Protein AF-A0A0J6YID9-F1 (afdb_monomer_lite)

Secondary structure (DSSP, 8-state):
---------B-TT--B----HHHHHHHHHHHHTT----SGGGS-HHHHHHHHHHHHHHHHHHHHHHHTT-S--PPP---------------------------------------HHHHHHHHHHHHHTT---HHHHHHHHHHHHHHHS------

Radius of gyration: 25.99 Å; chains: 1; bounding box: 70×48×58 Å

Structure (mmCIF, N/CA/C/O backbone):
data_AF-A0A0J6YID9-F1
#
_entry.id   AF-A0A0J6YID9-F1
#
loop_
_atom_site.group_PDB
_atom_site.id
_atom_site.type_symbol
_atom_site.label_atom_id
_atom_site.label_alt_id
_atom_site.label_comp_id
_atom_site.label_asym_id
_atom_site.label_entity_id
_atom_site.label_seq_id
_atom_site.pdbx_PDB_ins_code
_atom_site.Cartn_x
_atom_site.Cartn_y
_atom_site.Cartn_z
_atom_site.occupancy
_atom_site.B_iso_or_equiv
_atom_site.auth_seq_id
_atom_site.auth_comp_id
_atom_site.auth_asym_id
_atom_site.auth_atom_id
_atom_site.pdbx_PDB_model_num
ATOM 1 N N . MET A 1 1 ? 4.920 -10.061 -25.707 1.00 33.75 1 MET A N 1
ATOM 2 C CA . MET A 1 1 ? 4.430 -8.878 -24.962 1.00 33.75 1 MET A CA 1
ATOM 3 C C . MET A 1 1 ? 4.988 -8.950 -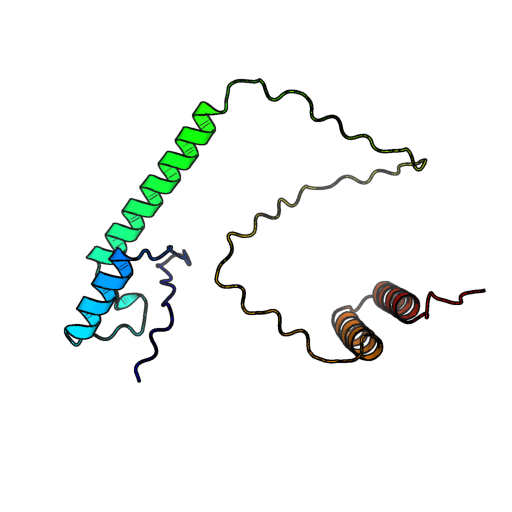23.549 1.00 33.75 1 MET A C 1
ATOM 5 O O . MET A 1 1 ? 4.412 -9.622 -22.701 1.00 33.75 1 MET A O 1
ATOM 9 N N . SER A 1 2 ? 6.155 -8.350 -23.324 1.00 36.09 2 SER A N 1
ATOM 10 C CA . SER A 1 2 ? 6.864 -8.431 -22.044 1.00 36.09 2 SER A CA 1
ATOM 11 C C . SER A 1 2 ? 6.214 -7.488 -21.033 1.00 36.09 2 SER A C 1
ATOM 13 O O . SER A 1 2 ? 6.095 -6.286 -21.263 1.00 36.09 2 SER A O 1
ATOM 15 N N . LYS A 1 3 ? 5.709 -8.058 -19.939 1.00 38.97 3 LYS A N 1
ATOM 16 C CA . LYS A 1 3 ? 4.952 -7.358 -18.902 1.00 38.97 3 LYS A CA 1
ATOM 17 C C . LYS A 1 3 ? 5.932 -6.836 -17.852 1.00 38.97 3 LYS A C 1
ATOM 19 O O . LYS A 1 3 ? 6.304 -7.573 -16.948 1.00 38.97 3 LYS A O 1
ATOM 24 N N . LEU A 1 4 ? 6.339 -5.573 -17.969 1.00 39.88 4 LEU A N 1
ATOM 25 C CA . LEU A 1 4 ? 7.124 -4.880 -16.942 1.00 39.88 4 LEU A CA 1
ATOM 26 C C . LEU A 1 4 ? 6.218 -4.590 -15.734 1.00 39.88 4 LEU A C 1
ATOM 28 O O . LEU A 1 4 ? 5.589 -3.538 -15.636 1.00 39.88 4 LEU A O 1
ATOM 32 N N . ARG A 1 5 ? 6.088 -5.567 -14.831 1.00 46.22 5 ARG A N 1
ATOM 33 C CA . ARG A 1 5 ? 5.534 -5.340 -13.490 1.00 46.22 5 ARG A CA 1
ATOM 34 C C . ARG A 1 5 ? 6.596 -4.586 -12.693 1.00 46.22 5 ARG A C 1
ATOM 36 O O . ARG A 1 5 ? 7.746 -5.004 -12.684 1.00 46.22 5 ARG A O 1
ATOM 43 N N . GLY A 1 6 ? 6.225 -3.473 -12.061 1.00 43.31 6 GLY A N 1
ATOM 44 C CA . GLY A 1 6 ? 7.137 -2.701 -11.218 1.00 43.31 6 GLY A CA 1
ATOM 45 C C . GLY A 1 6 ? 7.753 -3.597 -10.145 1.00 43.31 6 GLY A C 1
ATOM 46 O O . GLY A 1 6 ? 7.050 -4.059 -9.249 1.00 43.31 6 GLY A O 1
ATOM 47 N N . VAL A 1 7 ? 9.050 -3.871 -10.272 1.00 50.69 7 VAL A N 1
ATOM 48 C CA . VAL A 1 7 ? 9.791 -4.708 -9.330 1.00 50.69 7 VAL A CA 1
ATOM 49 C C . VAL A 1 7 ? 10.134 -3.847 -8.119 1.00 50.69 7 VAL A C 1
ATOM 51 O O . VAL A 1 7 ? 10.960 -2.939 -8.175 1.00 50.69 7 VAL A O 1
ATOM 54 N N . LEU A 1 8 ? 9.432 -4.105 -7.020 1.00 52.94 8 LEU A N 1
ATOM 55 C CA . LEU A 1 8 ? 9.699 -3.551 -5.701 1.00 52.94 8 LEU A CA 1
ATOM 56 C C . LEU A 1 8 ? 10.971 -4.220 -5.159 1.00 52.94 8 LEU A C 1
ATOM 58 O O . LEU A 1 8 ? 10.938 -5.380 -4.758 1.00 52.94 8 LEU A O 1
ATOM 62 N N . LEU A 1 9 ? 12.100 -3.513 -5.169 1.00 53.41 9 LEU A N 1
ATOM 63 C CA . LEU A 1 9 ? 13.365 -4.076 -4.700 1.00 53.41 9 LEU A CA 1
ATOM 64 C C . LEU A 1 9 ? 13.408 -4.088 -3.170 1.00 53.41 9 LEU A C 1
ATOM 66 O O . LEU A 1 9 ? 13.439 -3.037 -2.527 1.00 53.41 9 LEU A O 1
ATOM 70 N N . ALA A 1 10 ? 13.383 -5.290 -2.597 1.00 50.78 10 ALA A N 1
ATOM 71 C CA . ALA A 1 10 ? 13.632 -5.532 -1.184 1.00 50.78 10 ALA A CA 1
ATOM 72 C C . ALA A 1 10 ? 15.147 -5.639 -0.964 1.00 50.78 10 ALA A C 1
ATOM 74 O O . ALA A 1 10 ? 15.768 -6.561 -1.470 1.00 50.78 10 ALA A O 1
ATOM 75 N N . GLY A 1 11 ? 15.758 -4.703 -0.232 1.00 48.97 11 GLY A N 1
ATOM 76 C CA . GLY A 1 11 ? 17.151 -4.863 0.219 1.00 48.97 11 GLY A CA 1
ATOM 77 C C . GLY A 1 11 ? 17.288 -5.862 1.389 1.00 48.97 11 GLY A C 1
ATOM 78 O O . 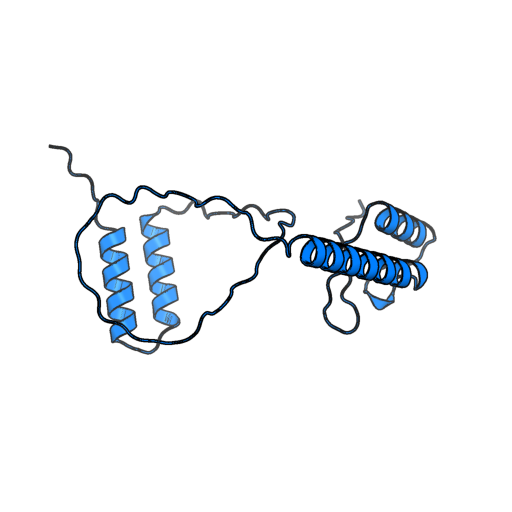GLY A 1 11 ? 16.259 -6.265 1.946 1.00 48.97 11 GLY A O 1
ATOM 79 N N . PRO A 1 12 ? 18.523 -6.174 1.856 1.00 49.22 12 PRO A N 1
ATOM 80 C CA . PRO A 1 12 ? 18.851 -7.095 2.973 1.00 49.22 12 PRO A CA 1
ATOM 81 C C . PRO A 1 12 ? 18.372 -6.634 4.370 1.00 49.22 12 PRO A C 1
ATOM 83 O O . PRO A 1 12 ? 18.919 -6.979 5.411 1.00 49.22 12 PRO A O 1
ATOM 86 N N . GLY A 1 13 ? 17.302 -5.852 4.400 1.00 52.19 13 GLY A N 1
ATOM 87 C CA . GLY A 1 13 ? 16.570 -5.445 5.580 1.00 52.19 13 GLY A CA 1
ATOM 88 C C . GLY A 1 13 ? 15.145 -5.051 5.224 1.00 52.19 13 GLY A C 1
ATOM 89 O O . GLY A 1 13 ? 14.702 -4.032 5.717 1.00 52.19 13 GLY A O 1
ATOM 90 N N . LYS A 1 14 ? 14.444 -5.771 4.329 1.00 63.41 14 LYS A N 1
ATOM 91 C CA . LYS A 1 14 ? 13.009 -5.556 4.007 1.00 63.41 14 LYS A CA 1
ATOM 92 C C . LYS A 1 14 ? 12.631 -4.077 3.801 1.00 63.41 14 LYS A C 1
ATOM 94 O O . LYS A 1 14 ? 11.548 -3.639 4.177 1.00 63.41 14 LYS A O 1
ATOM 99 N N . LYS A 1 15 ? 13.554 -3.277 3.269 1.00 66.06 15 LYS A N 1
ATOM 100 C CA . LYS A 1 15 ? 13.332 -1.860 2.990 1.00 66.06 15 LYS A CA 1
ATOM 101 C C . LYS A 1 15 ? 12.901 -1.754 1.544 1.00 66.06 15 LYS A C 1
ATOM 103 O O . LYS A 1 15 ? 13.597 -2.247 0.658 1.00 66.06 15 LYS A O 1
ATOM 108 N N . HIS A 1 16 ? 11.745 -1.140 1.344 1.00 71.62 16 HIS A N 1
ATOM 109 C CA . HIS A 1 16 ? 11.209 -0.844 0.029 1.00 71.62 16 HIS A CA 1
ATOM 110 C C . HIS A 1 16 ? 11.701 0.535 -0.386 1.00 71.62 16 HIS A C 1
ATOM 112 O O . HIS A 1 16 ? 11.317 1.537 0.216 1.00 71.62 16 HIS A O 1
ATOM 118 N N . TYR A 1 17 ? 12.555 0.582 -1.404 1.00 77.50 17 TYR A N 1
ATOM 119 C CA . TYR A 1 17 ? 13.027 1.844 -1.961 1.00 77.50 17 TYR A CA 1
ATOM 120 C C . TYR A 1 17 ? 12.118 2.282 -3.103 1.00 77.50 17 TYR A C 1
ATOM 122 O O . TYR A 1 17 ? 11.709 1.480 -3.948 1.00 77.50 17 TYR A O 1
ATOM 130 N N . ARG A 1 18 ? 11.799 3.576 -3.145 1.00 80.94 18 ARG A N 1
ATOM 131 C CA . ARG A 1 18 ? 10.989 4.136 -4.225 1.00 80.94 18 ARG A CA 1
ATOM 132 C C . ARG A 1 18 ? 11.832 4.264 -5.492 1.00 80.94 18 ARG A C 1
ATOM 134 O O . ARG A 1 18 ? 12.707 5.122 -5.574 1.00 80.94 18 ARG A O 1
ATOM 141 N N . LEU A 1 19 ? 11.505 3.472 -6.510 1.00 85.62 19 LEU A N 1
ATOM 142 C CA . LEU A 1 19 ? 12.075 3.643 -7.844 1.00 85.62 19 LEU A CA 1
ATOM 143 C C . LEU A 1 19 ? 11.555 4.935 -8.491 1.00 85.62 19 LEU A C 1
ATOM 145 O O . LEU A 1 19 ? 10.379 5.290 -8.394 1.00 85.62 19 LEU A O 1
ATOM 149 N N . ARG A 1 20 ? 12.459 5.643 -9.162 1.00 84.19 20 ARG A N 1
ATOM 150 C CA . ARG A 1 20 ? 12.206 6.873 -9.916 1.00 84.19 20 ARG A CA 1
ATOM 151 C C . ARG A 1 20 ? 12.433 6.602 -11.394 1.00 84.19 20 ARG A C 1
ATOM 153 O O . ARG A 1 20 ? 13.009 5.585 -11.772 1.00 84.19 20 ARG A O 1
ATOM 160 N N . THR A 1 21 ? 11.997 7.533 -12.231 1.00 87.50 21 THR A N 1
ATOM 161 C CA . THR A 1 21 ? 12.034 7.388 -13.688 1.00 87.50 21 THR A CA 1
ATOM 162 C C . THR A 1 21 ? 13.432 7.093 -14.230 1.00 87.50 21 THR A C 1
ATOM 164 O O . THR A 1 21 ? 13.557 6.308 -15.161 1.00 87.50 21 THR A O 1
ATOM 167 N N . HIS A 1 22 ? 14.490 7.686 -13.669 1.00 86.62 22 HIS A N 1
ATOM 168 C CA . HIS A 1 22 ? 15.860 7.409 -14.117 1.00 86.62 22 HIS A CA 1
ATOM 169 C C . HIS A 1 22 ? 16.346 6.017 -13.700 1.00 86.62 22 HIS A C 1
ATOM 171 O O . HIS A 1 22 ? 16.907 5.329 -14.541 1.00 86.62 22 HIS A O 1
ATOM 177 N N . HIS A 1 23 ? 16.020 5.554 -12.487 1.00 86.69 23 HIS A N 1
ATOM 178 C CA . HIS A 1 23 ? 16.298 4.175 -12.049 1.00 86.69 23 HIS A CA 1
ATOM 179 C C . HIS A 1 23 ? 15.636 3.155 -12.977 1.00 86.69 23 HIS A C 1
ATOM 181 O O . HIS A 1 23 ? 16.249 2.179 -13.388 1.00 86.69 23 HIS A O 1
ATOM 187 N N . LEU A 1 24 ? 14.383 3.414 -13.364 1.00 87.94 24 LEU A N 1
ATOM 188 C CA . LEU A 1 24 ? 13.648 2.572 -14.309 1.00 87.94 24 LEU A CA 1
ATOM 189 C C . LEU A 1 24 ? 14.317 2.537 -15.689 1.00 87.94 24 LEU A C 1
ATOM 191 O O . LEU A 1 24 ? 14.401 1.472 -16.285 1.00 87.94 24 LEU A O 1
ATOM 195 N N . LYS A 1 25 ? 14.821 3.672 -16.192 1.00 88.50 25 LYS A N 1
ATOM 196 C CA . LYS A 1 25 ? 15.537 3.723 -17.479 1.00 88.50 25 LYS A CA 1
ATOM 197 C C . LYS A 1 25 ? 16.827 2.906 -17.458 1.00 88.50 25 LYS A C 1
ATOM 199 O O . LYS A 1 25 ? 17.121 2.228 -18.437 1.00 88.50 25 LYS A O 1
ATOM 204 N N . GLU A 1 26 ? 17.578 2.959 -16.363 1.00 87.69 26 GLU A N 1
ATOM 205 C CA . GLU A 1 26 ? 18.809 2.178 -16.214 1.00 87.69 26 GLU A CA 1
ATOM 206 C C . GLU A 1 26 ? 18.523 0.679 -16.096 1.00 87.69 26 GLU A C 1
ATOM 208 O O . GLU A 1 26 ? 19.204 -0.115 -16.739 1.00 87.69 26 GLU A O 1
ATOM 213 N N . LEU A 1 27 ? 17.471 0.294 -15.366 1.00 88.81 27 LEU A N 1
ATOM 214 C CA . LEU A 1 27 ? 17.019 -1.101 -15.303 1.00 88.81 27 LEU A CA 1
ATOM 215 C C . LEU A 1 27 ? 16.553 -1.612 -16.671 1.00 88.81 27 LEU A C 1
ATOM 217 O O . LEU A 1 27 ? 16.880 -2.732 -17.043 1.00 88.81 27 LEU A O 1
ATOM 221 N N . VAL A 1 28 ? 15.824 -0.798 -17.439 1.00 87.50 28 VAL A N 1
ATOM 222 C CA . VAL A 1 28 ? 15.407 -1.160 -18.804 1.00 87.50 28 VAL A CA 1
ATOM 223 C C . VAL A 1 28 ? 16.622 -1.349 -19.710 1.00 87.50 28 VAL A C 1
ATOM 225 O O . VAL A 1 28 ? 16.703 -2.369 -20.380 1.00 87.50 28 VAL A O 1
ATOM 228 N N . LYS A 1 29 ? 17.605 -0.438 -19.670 1.00 88.38 29 LYS A N 1
ATOM 229 C CA . LYS A 1 29 ? 18.852 -0.582 -20.441 1.00 88.38 29 LYS A CA 1
ATOM 230 C C . LYS A 1 29 ? 19.605 -1.862 -20.069 1.00 88.38 29 LYS A C 1
ATOM 232 O O . LYS A 1 29 ? 20.112 -2.547 -20.945 1.00 88.38 29 LYS A O 1
ATOM 237 N N . PHE A 1 30 ? 19.649 -2.190 -18.780 1.00 85.69 30 PHE A N 1
ATOM 238 C CA . PHE A 1 30 ? 20.287 -3.407 -18.287 1.00 85.69 30 PHE A CA 1
ATOM 239 C C . PHE A 1 30 ? 19.601 -4.678 -18.811 1.00 85.69 30 PHE A C 1
ATOM 241 O O . PHE A 1 30 ? 20.286 -5.622 -19.205 1.00 85.69 30 PHE A O 1
ATOM 248 N N . VAL A 1 31 ? 18.265 -4.679 -18.886 1.00 86.38 31 VAL A N 1
ATOM 249 C CA . VAL A 1 31 ? 17.490 -5.782 -19.477 1.00 86.38 31 VAL A CA 1
ATOM 250 C C . VAL A 1 31 ? 17.656 -5.856 -20.994 1.00 86.38 31 VAL A C 1
ATOM 252 O O . VAL A 1 31 ? 17.815 -6.945 -21.539 1.00 86.38 31 VAL A O 1
ATOM 255 N N . ASP A 1 32 ? 17.684 -4.713 -21.679 1.00 87.00 32 ASP A N 1
ATOM 256 C CA . ASP A 1 32 ? 17.918 -4.643 -23.128 1.00 87.00 32 ASP A CA 1
ATOM 257 C C . ASP A 1 32 ? 19.316 -5.160 -23.518 1.00 87.00 32 ASP A C 1
ATOM 259 O O . ASP A 1 32 ? 19.498 -5.712 -24.602 1.00 87.00 32 ASP A O 1
ATOM 263 N N . GLU A 1 33 ? 20.300 -5.035 -22.623 1.00 86.00 33 GLU A N 1
ATOM 264 C CA . GLU A 1 33 ? 21.646 -5.610 -22.764 1.00 86.00 33 GLU A CA 1
ATOM 265 C C . GLU A 1 33 ? 21.678 -7.146 -22.596 1.00 86.00 33 GLU A C 1
ATOM 267 O O . GLU A 1 33 ? 22.740 -7.756 -22.718 1.00 86.00 33 GLU A O 1
ATOM 272 N N . GLY A 1 34 ? 20.524 -7.784 -22.368 1.00 81.25 34 GLY A N 1
ATOM 273 C CA . GLY A 1 34 ? 20.378 -9.236 -22.258 1.00 81.25 34 GLY A CA 1
ATOM 274 C C . GLY A 1 34 ? 20.544 -9.776 -20.839 1.00 81.25 34 GLY A C 1
ATOM 275 O O . GLY A 1 34 ? 20.698 -10.984 -20.670 1.00 81.25 34 GLY A O 1
ATOM 276 N N . ASN A 1 35 ? 20.533 -8.904 -19.826 1.00 79.75 35 ASN A N 1
ATOM 277 C CA . ASN A 1 35 ? 20.591 -9.321 -18.430 1.00 79.75 35 ASN A CA 1
ATOM 278 C C . ASN A 1 35 ? 19.180 -9.527 -17.874 1.00 79.75 35 ASN A C 1
ATOM 280 O O . ASN A 1 35 ? 18.294 -8.692 -18.050 1.00 79.75 35 ASN A O 1
ATOM 284 N N . ASP A 1 36 ? 18.975 -10.613 -17.141 1.00 77.75 36 ASP A N 1
ATOM 285 C CA . ASP A 1 36 ? 17.686 -10.897 -16.524 1.00 77.75 36 ASP A CA 1
ATOM 286 C C . ASP A 1 36 ? 17.589 -10.287 -15.122 1.00 77.75 36 ASP A C 1
ATOM 288 O O . ASP A 1 36 ? 18.497 -10.412 -14.307 1.00 77.75 36 ASP A O 1
ATOM 292 N N . LEU A 1 37 ? 16.446 -9.665 -14.825 1.00 80.62 37 LEU A N 1
ATOM 293 C CA . LEU A 1 37 ? 16.095 -9.165 -13.495 1.00 80.62 37 LEU A CA 1
ATOM 294 C C . LEU A 1 37 ? 14.962 -10.021 -12.921 1.00 80.62 37 LEU A C 1
ATOM 296 O O . LEU A 1 37 ? 13.786 -9.689 -13.088 1.00 80.62 37 LEU A O 1
ATOM 300 N N . HIS A 1 38 ? 15.299 -11.130 -12.262 1.00 71.75 38 HIS A N 1
ATOM 301 C CA . HIS A 1 38 ? 14.305 -11.980 -11.593 1.00 71.75 38 HIS A CA 1
ATOM 302 C C . HIS A 1 38 ? 14.138 -11.595 -10.127 1.00 71.75 38 HIS A C 1
ATOM 304 O O . HIS A 1 38 ? 13.025 -11.588 -9.595 1.00 71.75 38 HIS A O 1
ATOM 310 N N . THR A 1 39 ? 15.251 -11.272 -9.478 1.00 68.38 39 THR A N 1
ATOM 311 C CA . THR A 1 39 ? 15.343 -11.072 -8.038 1.00 68.38 39 THR A CA 1
ATOM 312 C C . THR A 1 39 ? 16.114 -9.790 -7.730 1.00 68.38 39 THR A C 1
ATOM 314 O O . THR A 1 39 ? 16.800 -9.218 -8.571 1.00 68.38 39 THR A O 1
ATOM 317 N N . HIS A 1 40 ? 15.986 -9.297 -6.500 1.00 67.75 40 HIS A N 1
ATOM 318 C CA . HIS A 1 40 ? 16.676 -8.089 -6.046 1.00 67.75 40 HIS A CA 1
ATOM 319 C C . HIS A 1 40 ? 18.212 -8.155 -6.149 1.00 67.75 40 HIS A C 1
ATOM 321 O O . HIS A 1 40 ? 18.852 -7.110 -6.282 1.00 67.75 40 HIS A O 1
ATOM 327 N N . ASP A 1 41 ? 18.780 -9.363 -6.101 1.00 67.12 41 ASP A N 1
ATOM 328 C CA . ASP A 1 41 ? 20.212 -9.620 -6.267 1.00 67.12 41 ASP A CA 1
ATOM 329 C C . ASP A 1 41 ? 20.704 -9.325 -7.689 1.00 67.12 41 ASP A C 1
ATOM 331 O O . ASP A 1 41 ? 21.876 -9.001 -7.875 1.00 67.12 41 ASP A O 1
ATOM 335 N N . ASP A 1 42 ? 19.807 -9.355 -8.679 1.00 75.00 42 ASP A N 1
ATOM 336 C CA . ASP A 1 42 ? 20.149 -9.142 -10.089 1.00 75.00 42 ASP A CA 1
ATOM 337 C C . ASP A 1 42 ? 20.295 -7.651 -10.434 1.00 75.00 42 ASP A C 1
ATOM 339 O O . ASP A 1 42 ? 20.653 -7.280 -11.551 1.00 75.00 42 ASP A O 1
ATOM 343 N N . VAL A 1 43 ? 20.012 -6.761 -9.480 1.00 79.06 43 VAL A N 1
ATOM 344 C CA . VAL A 1 43 ? 20.071 -5.318 -9.704 1.00 79.06 43 VAL A CA 1
ATOM 345 C C . VAL A 1 43 ? 21.515 -4.828 -9.658 1.00 79.06 43 VAL A C 1
ATOM 347 O O . VAL A 1 43 ? 22.191 -5.018 -8.642 1.00 79.06 43 VAL A O 1
ATOM 350 N N . PRO A 1 44 ? 21.973 -4.089 -10.685 1.00 82.88 44 PRO A N 1
ATOM 351 C CA . PRO A 1 44 ? 23.297 -3.485 -10.689 1.00 82.88 44 PRO A CA 1
ATOM 352 C C . PRO A 1 44 ? 23.573 -2.658 -9.430 1.00 82.88 44 PRO A C 1
ATOM 354 O O . PRO A 1 44 ? 22.766 -1.814 -9.022 1.00 82.88 44 PRO A O 1
ATOM 357 N N . ARG A 1 45 ? 24.761 -2.847 -8.840 1.00 80.62 45 ARG A N 1
ATOM 358 C CA . ARG A 1 45 ? 25.205 -2.110 -7.638 1.00 80.62 45 ARG A CA 1
ATOM 359 C C . ARG A 1 45 ? 25.109 -0.593 -7.799 1.00 80.62 45 ARG A C 1
ATOM 361 O O . ARG A 1 45 ? 24.813 0.098 -6.831 1.00 80.62 45 ARG A O 1
ATOM 368 N N . THR A 1 46 ? 25.310 -0.088 -9.013 1.00 82.50 46 THR A N 1
ATOM 369 C CA . THR A 1 46 ? 25.183 1.334 -9.356 1.00 82.50 46 THR A CA 1
ATOM 370 C C . THR A 1 46 ? 23.795 1.886 -9.020 1.00 82.50 46 THR A C 1
ATOM 372 O O . THR A 1 46 ? 23.679 2.935 -8.385 1.00 82.50 46 THR A O 1
ATOM 375 N N . ILE A 1 47 ? 22.743 1.140 -9.364 1.00 83.50 47 ILE A N 1
ATOM 376 C CA . ILE A 1 47 ? 21.345 1.513 -9.119 1.00 83.50 47 ILE A CA 1
ATOM 377 C C . ILE A 1 47 ? 21.024 1.390 -7.625 1.00 83.50 47 ILE A C 1
ATOM 379 O O . ILE A 1 47 ? 20.386 2.274 -7.050 1.00 83.50 47 ILE A O 1
ATOM 383 N N . GLN A 1 48 ? 21.520 0.338 -6.962 1.00 84.38 48 GLN A N 1
ATOM 384 C CA . GLN A 1 48 ? 21.356 0.166 -5.512 1.00 84.38 48 GLN A CA 1
ATOM 385 C C . GLN A 1 48 ? 21.979 1.328 -4.721 1.00 84.38 48 GLN A C 1
ATOM 387 O O . GLN A 1 48 ? 21.349 1.885 -3.819 1.00 84.38 48 GLN A O 1
ATOM 392 N N . GLU A 1 49 ? 23.197 1.732 -5.077 1.00 85.50 49 GLU A N 1
ATOM 393 C CA . GLU A 1 49 ? 23.895 2.844 -4.435 1.00 85.50 49 GLU A CA 1
ATOM 394 C C . GLU A 1 49 ? 23.177 4.176 -4.673 1.00 85.50 49 GLU A C 1
ATOM 396 O O . GLU A 1 49 ? 23.083 5.016 -3.771 1.00 85.50 49 GLU A O 1
ATOM 401 N N . GLN A 1 50 ? 22.621 4.374 -5.869 1.00 86.50 50 GLN A N 1
ATOM 402 C CA . GLN A 1 50 ? 21.867 5.582 -6.165 1.00 86.50 50 GLN A CA 1
ATOM 403 C C . GLN A 1 50 ? 20.563 5.669 -5.368 1.00 86.50 50 GLN A C 1
ATOM 405 O O . GLN A 1 50 ? 20.252 6.740 -4.839 1.00 86.50 50 GLN A O 1
ATOM 410 N N . LEU A 1 51 ? 19.840 4.556 -5.216 1.00 87.50 51 LEU A N 1
ATOM 411 C CA . LEU A 1 51 ? 18.666 4.485 -4.342 1.00 87.50 51 LEU A CA 1
ATOM 412 C C . LEU A 1 51 ? 19.027 4.831 -2.897 1.00 87.50 51 LEU A C 1
ATOM 414 O O . LEU A 1 51 ? 18.337 5.633 -2.267 1.00 87.50 51 LEU A O 1
ATOM 418 N N . TYR A 1 52 ? 20.139 4.292 -2.394 1.00 84.25 52 TYR A N 1
ATOM 419 C CA . TYR A 1 52 ? 20.592 4.569 -1.034 1.00 84.25 52 TYR A CA 1
ATOM 420 C C . TYR A 1 52 ? 20.951 6.049 -0.827 1.00 84.25 52 TYR A C 1
ATOM 422 O O . TYR A 1 52 ? 20.520 6.664 0.150 1.00 84.25 52 TYR A O 1
ATOM 430 N N . ARG A 1 53 ? 21.681 6.660 -1.771 1.00 85.00 53 ARG A N 1
ATOM 431 C CA . ARG A 1 53 ? 22.021 8.094 -1.718 1.00 85.00 53 ARG A CA 1
ATOM 432 C C . ARG A 1 53 ? 20.788 8.991 -1.750 1.00 85.00 53 ARG A C 1
ATOM 434 O O . ARG A 1 53 ? 20.738 9.988 -1.034 1.00 85.00 53 ARG A O 1
ATOM 441 N N . GLU A 1 54 ? 19.810 8.675 -2.592 1.00 85.62 54 GLU A N 1
ATOM 442 C CA . GLU A 1 54 ? 18.585 9.471 -2.702 1.00 85.62 54 GLU A CA 1
ATOM 443 C C . GLU A 1 54 ? 17.713 9.376 -1.446 1.00 85.62 54 GLU A C 1
ATOM 445 O O . GLU A 1 54 ? 17.154 10.391 -1.021 1.00 85.62 54 GLU A O 1
ATOM 450 N N . GLU A 1 55 ? 17.633 8.193 -0.835 1.00 83.19 55 GLU A N 1
ATOM 451 C CA . GLU A 1 55 ? 16.932 7.977 0.434 1.00 83.19 55 GLU A CA 1
ATOM 452 C C . GLU A 1 55 ? 17.587 8.776 1.568 1.00 83.19 55 GLU A C 1
ATOM 454 O O . GLU A 1 55 ? 16.909 9.510 2.290 1.00 83.19 55 GLU A O 1
ATOM 459 N N . GLN A 1 56 ? 18.920 8.721 1.663 1.00 84.19 56 GLN A N 1
ATOM 460 C CA . GLN A 1 56 ? 19.688 9.487 2.645 1.00 84.19 56 GLN A CA 1
ATOM 461 C C . GLN A 1 56 ? 19.413 10.993 2.513 1.00 84.19 56 GLN A C 1
ATOM 463 O O . GLN A 1 56 ? 19.083 11.661 3.494 1.00 84.19 56 GLN A O 1
ATOM 468 N N . GLN A 1 57 ? 19.455 11.522 1.286 1.00 84.62 57 GLN A N 1
ATOM 469 C CA . GLN A 1 57 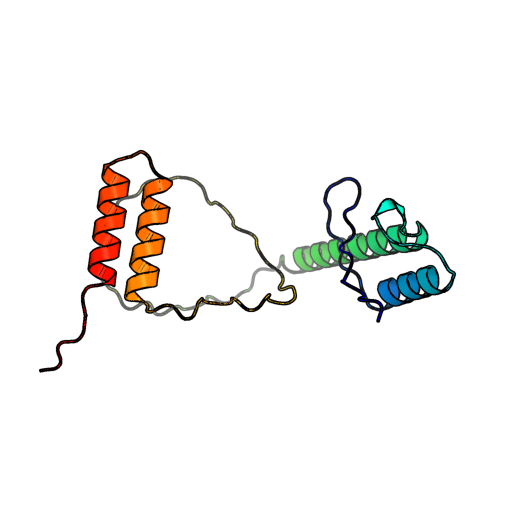? 19.165 12.934 1.030 1.00 84.62 57 GLN A CA 1
ATOM 470 C C . GLN A 1 57 ? 17.724 13.315 1.378 1.00 84.62 57 GLN A C 1
ATOM 472 O O . GLN A 1 57 ? 17.475 14.429 1.848 1.00 84.62 57 GLN A O 1
ATOM 477 N N . TRP A 1 58 ? 16.756 12.432 1.120 1.00 80.88 58 TRP A N 1
ATOM 478 C CA . TRP A 1 58 ? 15.368 12.677 1.501 1.00 80.88 58 TRP A CA 1
ATOM 479 C C . TRP A 1 58 ? 15.228 12.762 3.023 1.00 80.88 58 TRP A C 1
ATOM 481 O O . TRP A 1 58 ? 14.624 13.716 3.523 1.00 80.88 58 TRP A O 1
ATOM 491 N N . LEU A 1 59 ? 15.857 11.840 3.753 1.00 80.31 59 LEU A N 1
ATOM 492 C CA . LEU A 1 59 ? 15.834 11.813 5.212 1.00 80.31 59 LEU A CA 1
ATOM 493 C C . LEU A 1 59 ? 16.491 13.065 5.819 1.00 80.31 59 LEU A C 1
ATOM 495 O O . LEU A 1 59 ? 15.930 13.687 6.723 1.00 80.31 59 LEU A O 1
ATOM 499 N N . GLU A 1 60 ? 17.619 13.511 5.261 1.00 82.44 60 GLU A N 1
ATOM 500 C CA . GLU A 1 60 ? 18.278 14.758 5.666 1.00 82.44 60 GLU A CA 1
ATOM 501 C C . GLU A 1 60 ? 17.400 15.997 5.427 1.00 82.44 60 GLU A C 1
ATOM 503 O O . GLU A 1 60 ? 17.364 16.905 6.262 1.00 82.44 60 GLU A O 1
ATOM 508 N N . ARG A 1 61 ? 16.669 16.057 4.304 1.00 77.94 61 ARG A N 1
ATOM 509 C CA . ARG A 1 61 ? 15.727 17.157 4.021 1.00 77.94 61 ARG A CA 1
ATOM 510 C C . ARG A 1 61 ? 14.558 17.163 5.003 1.00 77.94 61 ARG A C 1
ATOM 512 O O . ARG A 1 61 ? 14.185 18.233 5.479 1.00 77.94 61 ARG A O 1
ATOM 519 N N . GLN A 1 62 ? 14.007 15.994 5.332 1.00 73.62 62 GLN A N 1
ATOM 520 C CA . GLN A 1 62 ? 12.945 15.878 6.338 1.00 73.62 62 GLN A CA 1
ATOM 521 C C . GLN A 1 62 ? 13.431 16.347 7.711 1.00 73.62 62 GLN A C 1
ATOM 523 O O . GLN A 1 62 ? 12.755 17.136 8.371 1.00 73.62 62 GLN A O 1
ATOM 528 N N . GLN A 1 63 ? 14.634 15.934 8.116 1.00 71.75 63 GLN A N 1
ATOM 529 C CA . GLN A 1 63 ? 15.208 16.341 9.395 1.00 71.75 63 GLN A CA 1
ATOM 530 C C . GLN A 1 63 ? 15.490 17.849 9.445 1.00 71.75 63 GLN A C 1
ATOM 532 O O . GLN A 1 63 ? 15.189 18.496 10.447 1.00 71.75 63 GLN A O 1
ATOM 537 N N . LYS A 1 64 ? 16.009 18.436 8.359 1.00 69.25 64 LYS A N 1
ATOM 538 C CA . LYS A 1 64 ? 16.200 19.891 8.251 1.00 69.25 64 LYS A CA 1
ATOM 539 C C . LYS A 1 64 ? 14.864 20.633 8.347 1.00 69.25 64 LYS A C 1
ATOM 541 O O . LYS A 1 64 ? 14.750 21.532 9.173 1.00 69.25 64 LYS A O 1
ATOM 546 N N . ASN A 1 65 ? 13.833 20.216 7.611 1.00 58.69 65 ASN A N 1
ATOM 547 C CA . ASN A 1 65 ? 12.501 20.832 7.682 1.00 58.69 65 ASN A CA 1
ATOM 548 C C . ASN A 1 65 ? 11.860 20.735 9.078 1.00 58.69 65 ASN A C 1
ATOM 550 O O . ASN A 1 65 ? 11.203 21.680 9.508 1.00 58.69 65 ASN A O 1
ATOM 554 N N . MET A 1 66 ? 12.067 19.630 9.799 1.00 56.31 66 MET A N 1
ATOM 555 C CA . MET A 1 66 ? 11.648 19.483 11.201 1.00 56.31 66 MET A CA 1
ATOM 556 C C . MET A 1 66 ? 12.381 20.466 12.123 1.00 56.31 66 MET A C 1
ATOM 558 O O . MET A 1 66 ? 11.754 21.096 12.970 1.00 56.31 66 MET A O 1
ATOM 562 N N . ARG A 1 67 ? 13.693 20.659 11.928 1.00 55.12 67 ARG A N 1
ATOM 563 C CA . ARG A 1 67 ? 14.496 21.604 12.725 1.00 55.12 67 ARG A CA 1
ATOM 564 C C . ARG A 1 67 ? 14.141 23.071 12.457 1.00 55.12 67 ARG A C 1
ATOM 566 O O . ARG A 1 67 ? 14.213 23.869 13.381 1.00 55.12 67 ARG A O 1
ATOM 573 N N . PHE A 1 68 ? 13.716 23.419 11.241 1.00 53.69 68 PHE A N 1
ATOM 574 C CA . PHE A 1 68 ? 13.237 24.770 10.906 1.00 53.69 68 PHE A CA 1
ATOM 575 C C . PHE A 1 68 ? 11.789 25.052 11.351 1.00 53.69 68 PHE A C 1
ATOM 577 O O . PHE A 1 68 ? 11.353 26.196 11.285 1.00 53.69 68 PHE A O 1
ATOM 584 N N . LYS A 1 69 ? 11.043 24.042 11.823 1.00 48.72 69 LYS A N 1
ATOM 585 C CA . LYS A 1 69 ? 9.696 24.193 12.407 1.00 48.72 69 LYS A CA 1
ATOM 586 C C . LYS A 1 69 ? 9.693 24.311 13.940 1.00 48.72 69 LYS A C 1
ATOM 588 O O . LYS A 1 69 ? 8.637 24.207 14.555 1.00 48.72 69 LYS A O 1
ATOM 593 N N . ALA A 1 70 ? 10.849 24.533 14.562 1.00 50.62 70 ALA A N 1
ATOM 594 C CA . ALA A 1 70 ? 10.969 24.817 15.992 1.00 50.62 70 ALA A CA 1
ATOM 595 C C . ALA A 1 70 ? 10.931 26.337 16.271 1.00 50.62 70 ALA A C 1
ATOM 597 O O . ALA A 1 70 ? 11.846 26.882 16.878 1.00 50.62 70 ALA A O 1
ATOM 598 N N . GLU A 1 71 ? 9.884 27.018 15.801 1.00 49.03 71 GLU A N 1
ATOM 599 C CA . GLU A 1 71 ? 9.560 28.420 16.120 1.00 49.03 71 GLU A CA 1
ATOM 600 C C . GLU A 1 71 ? 8.033 28.486 16.358 1.00 49.03 71 GLU A C 1
ATOM 602 O O . GLU A 1 71 ? 7.271 27.999 15.511 1.00 49.03 71 GLU A O 1
ATOM 607 N N . PRO A 1 72 ? 7.552 28.945 17.531 1.00 53.41 72 PRO A N 1
ATOM 608 C CA . PRO A 1 72 ? 6.208 28.634 18.004 1.00 53.41 72 PRO A CA 1
ATOM 609 C C . PRO A 1 72 ? 5.199 29.699 17.563 1.00 53.41 72 PRO A C 1
ATOM 611 O O . PRO A 1 72 ? 4.969 30.668 18.275 1.00 53.41 72 PRO A O 1
ATOM 614 N N . ALA A 1 73 ? 4.536 29.511 16.422 1.00 56.62 73 ALA A N 1
ATOM 615 C CA . ALA A 1 73 ? 3.359 30.318 16.082 1.00 56.62 73 ALA A CA 1
ATOM 616 C C . ALA A 1 73 ? 2.450 29.623 15.056 1.00 56.62 73 ALA A C 1
ATOM 618 O O . ALA A 1 73 ? 2.367 30.019 13.897 1.00 56.62 73 ALA A O 1
ATOM 619 N N . CYS A 1 74 ? 1.735 28.579 15.474 1.00 53.50 74 CYS A N 1
ATOM 620 C CA . CYS A 1 74 ? 0.487 28.224 14.795 1.00 53.50 74 CYS A CA 1
ATOM 621 C C . CYS A 1 74 ? -0.653 28.909 15.561 1.00 53.50 74 CYS A C 1
ATOM 623 O O . CYS A 1 74 ? -0.749 28.690 16.771 1.00 53.50 74 CYS A O 1
ATOM 625 N N . PRO A 1 75 ? -1.497 29.744 14.925 1.00 59.75 75 PRO A N 1
ATOM 626 C CA . PRO A 1 75 ? -2.645 30.305 15.619 1.00 59.75 75 PRO A CA 1
ATOM 627 C C . PRO A 1 75 ? -3.642 29.192 15.998 1.00 59.75 75 PRO A C 1
ATOM 629 O O . PRO A 1 75 ? -3.676 28.146 15.339 1.00 59.75 75 PRO A O 1
ATOM 632 N N . PRO A 1 76 ? -4.453 29.394 17.052 1.00 56.19 76 PRO A N 1
ATOM 633 C CA . PRO A 1 76 ? -5.367 28.372 17.550 1.00 56.19 76 PRO A CA 1
ATOM 634 C C . PRO A 1 76 ? -6.418 27.997 16.499 1.00 56.19 76 PRO A C 1
ATOM 636 O O . PRO A 1 76 ? -7.101 28.861 15.951 1.00 56.19 76 PRO A O 1
ATOM 639 N N . ILE A 1 77 ? -6.579 26.697 16.247 1.00 66.75 77 ILE A N 1
ATOM 640 C CA . ILE A 1 77 ? -7.685 26.160 15.450 1.00 66.75 77 ILE A CA 1
ATOM 641 C C . ILE A 1 77 ? -8.939 26.152 16.332 1.00 66.75 77 ILE A C 1
ATOM 643 O O . ILE A 1 77 ? -9.006 25.430 17.324 1.00 66.75 77 ILE A O 1
ATOM 647 N N . ASN A 1 78 ? -9.931 26.965 15.971 1.00 60.81 78 ASN A N 1
ATOM 648 C CA . ASN A 1 78 ? -11.228 27.015 16.639 1.00 60.81 78 ASN A CA 1
ATOM 649 C C . ASN A 1 78 ? -12.180 25.990 15.997 1.00 60.81 78 ASN A C 1
ATOM 651 O O . ASN A 1 78 ? -12.614 26.177 14.861 1.00 60.81 78 ASN A O 1
ATOM 655 N N . ILE A 1 79 ? -12.494 24.904 16.709 1.00 70.75 79 ILE A N 1
ATOM 656 C CA . ILE A 1 79 ? -13.488 23.909 16.281 1.00 70.75 79 ILE A CA 1
ATOM 657 C C . ILE A 1 79 ? -14.764 24.157 17.080 1.00 70.75 79 ILE A C 1
ATOM 659 O O . ILE A 1 79 ? -14.816 23.887 18.279 1.00 70.75 79 ILE A O 1
ATOM 663 N N . HIS A 1 80 ? -15.808 24.653 16.418 1.00 59.38 80 HIS A N 1
ATOM 664 C CA . HIS A 1 80 ? -17.138 24.726 17.015 1.00 59.38 80 HIS A CA 1
ATOM 665 C C . HIS A 1 80 ? -17.728 23.315 17.113 1.00 59.38 80 HIS A C 1
ATOM 667 O O . HIS A 1 80 ? -18.328 22.809 16.167 1.00 59.38 80 HIS A O 1
ATOM 673 N N . VAL A 1 81 ? -17.548 22.676 18.267 1.00 58.84 81 VAL A N 1
ATOM 674 C CA . VAL A 1 81 ? -18.309 21.487 18.659 1.00 58.84 81 VAL A CA 1
ATOM 675 C C . VAL A 1 81 ? -19.564 21.968 19.378 1.00 58.84 81 VAL A C 1
ATOM 677 O O . VAL A 1 81 ? -19.481 22.558 20.454 1.00 58.84 81 VAL A O 1
ATOM 680 N N . LEU A 1 82 ? -20.734 21.743 18.779 1.00 57.88 82 LEU A N 1
ATOM 681 C CA . LEU A 1 82 ? -21.999 21.894 19.497 1.00 57.88 82 LEU A CA 1
ATOM 682 C C . LEU A 1 82 ? -22.116 20.770 20.546 1.00 57.88 82 LEU A C 1
ATOM 684 O O . LEU A 1 82 ? -21.742 19.633 20.247 1.00 57.88 82 LEU A O 1
ATOM 688 N N . PRO A 1 83 ? -22.610 21.043 21.767 1.00 47.19 83 PRO A N 1
ATOM 689 C CA . PRO A 1 83 ? -22.537 20.088 22.863 1.00 47.19 83 PRO A CA 1
ATOM 690 C C . PRO A 1 83 ? -23.680 19.073 22.770 1.00 47.19 83 PRO A C 1
ATOM 692 O O . PRO A 1 83 ? -24.839 19.417 22.995 1.00 47.19 83 PRO A O 1
ATOM 695 N N . ALA A 1 84 ? -23.353 17.805 22.527 1.00 44.03 84 ALA A N 1
ATOM 696 C CA . ALA A 1 84 ? -24.136 16.710 23.088 1.00 44.03 84 ALA A CA 1
ATOM 697 C C . ALA A 1 84 ? -23.497 16.328 24.433 1.00 44.03 84 ALA A C 1
ATOM 699 O O . ALA A 1 84 ? -22.289 16.123 24.542 1.00 44.03 84 ALA A O 1
ATOM 700 N N . GLN A 1 85 ? -24.313 16.360 25.477 1.00 43.72 85 GLN A N 1
ATOM 701 C CA . GLN A 1 85 ? -23.937 16.359 26.886 1.00 43.72 85 GLN A CA 1
ATOM 702 C C . GLN A 1 85 ? -23.458 14.970 27.366 1.00 43.72 85 GLN A C 1
ATOM 704 O O . GLN A 1 85 ? -24.222 14.028 27.224 1.00 43.72 85 GLN A O 1
ATOM 709 N N . SER A 1 86 ? -22.257 14.917 27.984 1.00 41.47 86 SER A N 1
ATOM 710 C CA . SER A 1 86 ? -21.856 14.210 29.242 1.00 41.47 86 SER A CA 1
ATOM 711 C C . SER A 1 86 ? -22.111 12.684 29.428 1.00 41.47 86 SER A C 1
ATOM 713 O O . SER A 1 86 ? -23.008 12.151 28.789 1.00 41.47 86 SER A O 1
ATOM 715 N N . PRO A 1 87 ? -21.479 11.949 30.388 1.00 44.84 87 PRO A N 1
ATOM 716 C CA . PRO A 1 87 ? -20.243 12.152 31.166 1.00 44.84 87 PRO A CA 1
ATOM 717 C C . PRO A 1 87 ? -19.193 11.025 30.986 1.00 44.84 87 PRO A C 1
ATOM 719 O O . PRO A 1 87 ? -19.448 9.937 30.481 1.00 44.84 87 PRO A O 1
ATOM 722 N N . GLN A 1 88 ? -17.990 11.316 31.479 1.00 46.56 88 GLN A N 1
ATOM 723 C CA . GLN A 1 88 ? -16.772 10.507 31.462 1.00 46.56 88 GLN A CA 1
ATOM 724 C C . GLN A 1 88 ? -16.798 9.311 32.430 1.00 46.56 88 GLN A C 1
ATOM 726 O O . GLN A 1 88 ? -17.222 9.461 33.572 1.00 46.56 88 GLN A O 1
ATOM 731 N N . LEU A 1 89 ? -16.163 8.200 32.037 1.00 35.34 89 LEU A N 1
ATOM 732 C CA . LEU A 1 89 ? -15.342 7.390 32.943 1.00 35.34 89 LEU A CA 1
ATOM 733 C C . LEU A 1 89 ? -14.042 7.002 32.228 1.00 35.34 89 LEU A C 1
ATOM 735 O O . LEU A 1 89 ? -14.042 6.429 31.142 1.00 35.34 89 LEU A O 1
ATOM 739 N N . ALA A 1 90 ? -12.932 7.397 32.841 1.00 44.81 90 ALA A N 1
ATOM 740 C CA . ALA A 1 90 ? -11.580 7.202 32.356 1.00 44.81 90 ALA A CA 1
ATOM 741 C C . ALA A 1 90 ? -11.118 5.753 32.555 1.00 44.81 90 ALA A C 1
ATOM 743 O O . ALA A 1 90 ? -11.207 5.229 33.662 1.00 44.81 90 ALA A O 1
ATOM 744 N N . MET A 1 91 ? -10.506 5.165 31.525 1.00 38.22 91 MET A N 1
ATOM 745 C CA . MET A 1 91 ? -9.433 4.190 31.713 1.00 38.22 91 MET A CA 1
ATOM 746 C C . MET A 1 91 ? -8.285 4.501 30.752 1.00 38.22 91 MET A C 1
ATOM 748 O O . MET A 1 91 ? -8.394 4.431 29.531 1.00 38.22 91 MET A O 1
ATOM 752 N N . THR A 1 92 ? -7.183 4.904 31.369 1.00 41.81 92 THR A N 1
ATOM 753 C CA . THR A 1 92 ? -5.821 5.002 30.858 1.00 41.81 92 THR A CA 1
ATOM 754 C C . THR A 1 92 ? -5.410 3.721 30.130 1.00 41.81 92 THR A C 1
ATOM 756 O O . THR A 1 92 ? -5.526 2.666 30.735 1.00 41.81 92 THR A O 1
ATOM 759 N N . THR A 1 93 ? -4.882 3.809 28.901 1.00 37.03 93 THR A N 1
ATOM 760 C CA . THR A 1 93 ? -3.567 3.247 28.505 1.00 37.03 93 THR A CA 1
ATOM 761 C C . THR A 1 93 ? -3.276 3.437 27.008 1.00 37.03 93 THR A C 1
ATOM 763 O O . THR A 1 93 ? -4.035 2.990 26.160 1.00 37.03 93 THR A O 1
ATOM 766 N N . LEU A 1 94 ? -2.111 4.041 26.743 1.00 37.75 94 LEU A N 1
ATOM 767 C CA . LEU A 1 94 ? -1.229 3.919 25.570 1.00 37.75 94 LEU A CA 1
ATOM 768 C C . LEU A 1 94 ? -1.788 4.255 24.176 1.00 37.75 94 LEU A C 1
ATOM 770 O O . LEU A 1 94 ? -2.466 3.480 23.513 1.00 37.75 94 LEU A O 1
ATOM 774 N N . ALA A 1 95 ? -1.329 5.409 23.689 1.00 41.25 95 ALA A N 1
ATOM 775 C CA . ALA A 1 95 ? -1.330 5.789 22.289 1.00 41.25 95 ALA A CA 1
ATOM 776 C C . ALA A 1 95 ? -0.630 4.726 21.424 1.00 41.25 95 ALA A C 1
ATOM 778 O O . ALA A 1 95 ? 0.591 4.578 21.471 1.00 41.25 95 ALA A O 1
ATOM 779 N N . SER A 1 96 ? -1.391 4.035 20.580 1.00 37.38 96 SER A N 1
ATOM 780 C CA . SER A 1 96 ? -0.855 3.415 19.372 1.00 37.38 96 SER A CA 1
ATOM 781 C C . SER A 1 96 ? -0.909 4.450 18.249 1.00 37.38 96 SER A C 1
ATOM 783 O O . SER A 1 96 ? -1.949 4.665 17.624 1.00 37.38 96 SER A O 1
ATOM 785 N N . SER A 1 97 ? 0.213 5.122 18.009 1.00 42.59 97 SER A N 1
ATOM 786 C CA . SER A 1 97 ? 0.460 5.848 16.768 1.00 42.59 97 SER A CA 1
ATOM 787 C C . SER A 1 97 ? 0.417 4.856 15.602 1.00 42.59 97 SER A C 1
ATOM 789 O O . SER A 1 97 ? 1.330 4.058 15.418 1.00 42.59 97 SER A O 1
ATOM 791 N N . SER A 1 98 ? -0.656 4.896 14.814 1.00 40.69 98 SER A N 1
ATOM 792 C CA . SER A 1 98 ? -0.706 4.241 13.505 1.00 40.69 98 SER A CA 1
ATOM 793 C C . SER A 1 98 ? -0.053 5.165 12.469 1.00 40.69 98 SER A C 1
ATOM 795 O O . SER A 1 98 ? -0.527 6.294 12.318 1.00 40.69 98 SER A O 1
ATOM 797 N N . PRO A 1 99 ? 1.019 4.759 11.761 1.00 57.62 99 PRO A N 1
ATOM 798 C CA . PRO A 1 99 ? 1.644 5.602 10.753 1.00 57.62 99 PRO A CA 1
ATOM 799 C C . PRO A 1 99 ? 1.565 4.947 9.371 1.00 57.62 99 PRO A C 1
ATOM 801 O O . PRO A 1 99 ? 2.547 4.378 8.925 1.00 57.62 99 PRO A O 1
ATOM 804 N N . HIS A 1 100 ? 0.441 5.019 8.659 1.00 42.75 100 HIS A N 1
ATOM 805 C CA . HIS A 1 100 ? 0.323 4.432 7.313 1.00 42.75 100 HIS A CA 1
ATOM 806 C C . HIS A 1 100 ? -0.735 5.231 6.513 1.00 42.75 100 HIS A C 1
ATOM 808 O O . HIS A 1 100 ? -1.808 5.485 7.039 1.00 42.75 100 HIS A O 1
ATOM 814 N N . SER A 1 101 ? -0.538 5.732 5.285 1.00 45.59 101 SER A N 1
ATOM 815 C CA . SER A 1 101 ? 0.371 5.320 4.209 1.00 45.59 101 SER A CA 1
ATOM 816 C C . SER A 1 101 ? 0.479 6.388 3.108 1.00 45.59 101 SER A C 1
ATOM 818 O O . SER A 1 101 ? -0.502 7.044 2.769 1.00 45.59 101 SER A O 1
ATOM 820 N N . ASN A 1 102 ? 1.651 6.484 2.470 1.00 46.09 102 ASN A N 1
ATOM 821 C CA . ASN A 1 102 ? 1.794 7.065 1.132 1.00 46.09 102 ASN A CA 1
ATOM 822 C C . ASN A 1 102 ? 1.112 6.148 0.097 1.00 46.09 102 ASN A C 1
ATOM 824 O O . ASN A 1 102 ? 1.364 4.943 0.077 1.00 46.09 102 ASN A O 1
ATOM 828 N N . SER A 1 103 ? 0.259 6.716 -0.757 1.00 45.84 103 SER A N 1
ATOM 829 C CA . SER A 1 103 ? -0.555 6.004 -1.749 1.00 45.84 103 SER A CA 1
ATOM 830 C C . SER A 1 103 ? 0.282 5.449 -2.915 1.00 45.84 103 SER A C 1
ATOM 832 O O . SER A 1 103 ? 0.797 6.215 -3.735 1.00 45.84 103 SER A O 1
ATOM 834 N N . GLY A 1 104 ? 0.399 4.120 -3.008 1.00 59.56 104 GLY A N 1
ATOM 835 C CA . GLY A 1 104 ? 0.723 3.417 -4.258 1.00 59.56 104 GLY A CA 1
ATOM 836 C C . GLY A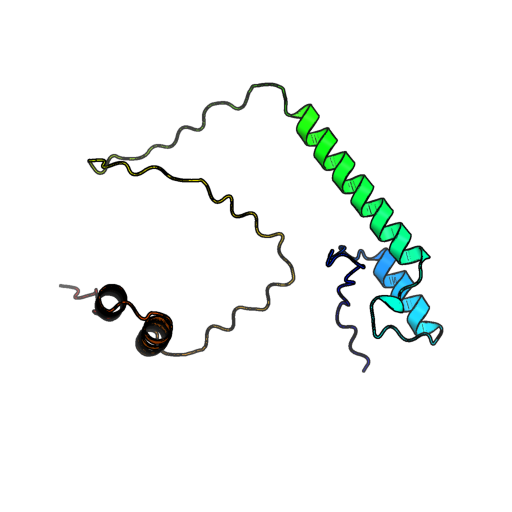 1 104 ? -0.474 3.410 -5.224 1.00 59.56 104 GLY A C 1
ATOM 837 O O . GLY A 1 104 ? -1.501 4.012 -4.901 1.00 59.56 104 GLY A O 1
ATOM 838 N N . PRO A 1 105 ? -0.377 2.749 -6.399 1.00 52.97 105 PRO A N 1
ATOM 839 C CA . PRO A 1 105 ? -1.543 2.500 -7.240 1.00 52.97 105 PRO A CA 1
ATOM 840 C C . PRO A 1 105 ? -2.571 1.788 -6.371 1.00 52.97 105 PRO A C 1
ATOM 842 O O . PRO A 1 105 ? -2.303 0.703 -5.857 1.00 52.97 105 PRO A O 1
ATOM 845 N N . ILE A 1 106 ? -3.690 2.462 -6.132 1.00 58.72 106 ILE A N 1
ATOM 846 C CA . ILE A 1 106 ? -4.816 1.905 -5.402 1.00 58.72 106 ILE A CA 1
ATOM 847 C C . ILE A 1 106 ? -5.284 0.756 -6.282 1.00 58.72 106 ILE A C 1
ATOM 849 O O . ILE A 1 106 ? -5.841 0.999 -7.352 1.00 58.72 106 ILE A O 1
ATOM 853 N N . ASP A 1 107 ? -4.969 -0.477 -5.883 1.00 62.75 107 ASP A N 1
ATOM 854 C CA . ASP A 1 107 ? -5.672 -1.632 -6.420 1.00 62.75 107 ASP A CA 1
ATOM 855 C C . ASP A 1 107 ? -7.148 -1.309 -6.186 1.00 62.75 107 ASP A C 1
ATOM 857 O O . ASP A 1 107 ? -7.512 -1.023 -5.034 1.00 62.75 107 ASP A O 1
ATOM 861 N N . PRO A 1 108 ? -7.960 -1.146 -7.247 1.00 63.81 108 PRO A N 1
ATOM 862 C CA . PRO A 1 108 ? -9.336 -0.736 -7.065 1.00 63.81 108 PRO A CA 1
ATOM 863 C C . PRO A 1 108 ? -9.950 -1.723 -6.087 1.00 63.81 108 PRO A C 1
ATOM 865 O O . PRO A 1 108 ? -9.849 -2.931 -6.282 1.00 63.81 108 PRO A O 1
ATOM 868 N N . ILE A 1 109 ? -10.521 -1.208 -4.999 1.00 67.31 109 ILE A N 1
ATOM 869 C CA . ILE A 1 109 ? -11.238 -2.042 -4.045 1.00 67.31 109 ILE A CA 1
ATOM 870 C C . ILE A 1 109 ? -12.401 -2.626 -4.841 1.00 67.31 109 ILE A C 1
ATOM 872 O O . ILE A 1 109 ? -13.398 -1.950 -5.091 1.00 67.31 109 ILE A O 1
ATOM 876 N N . ILE A 1 110 ? -12.230 -3.860 -5.313 1.00 64.00 110 ILE A N 1
ATOM 877 C CA . ILE A 1 110 ? -13.284 -4.625 -5.959 1.00 64.00 110 ILE A CA 1
ATOM 878 C C . ILE A 1 110 ? -14.212 -5.010 -4.819 1.00 64.00 110 ILE A C 1
ATOM 880 O O . ILE A 1 110 ? -14.038 -6.043 -4.179 1.00 64.00 110 ILE A O 1
ATOM 884 N N . VAL A 1 111 ? -15.158 -4.124 -4.517 1.00 67.44 111 VAL A N 1
ATOM 885 C CA . VAL A 1 111 ? -16.295 -4.473 -3.678 1.00 67.44 111 VAL A CA 1
ATOM 886 C C . VAL A 1 111 ? -17.082 -5.495 -4.494 1.00 67.44 111 VAL A C 1
ATOM 888 O O . VAL A 1 111 ? -17.527 -5.159 -5.597 1.00 67.44 111 VAL A O 1
ATOM 891 N N . PRO A 1 112 ? -17.202 -6.751 -4.030 1.00 68.44 112 PRO A N 1
ATOM 892 C CA . PRO A 1 112 ? -18.043 -7.725 -4.703 1.00 68.44 112 PRO A CA 1
ATOM 893 C C . PRO A 1 112 ? -19.428 -7.111 -4.901 1.00 68.44 112 PRO A C 1
ATOM 895 O O . PRO A 1 112 ? -19.945 -6.471 -3.986 1.00 68.44 112 PRO A O 1
ATOM 898 N N . ASN A 1 113 ? -20.027 -7.282 -6.082 1.00 75.69 113 ASN A N 1
ATOM 899 C CA . ASN A 1 113 ? -21.398 -6.839 -6.346 1.00 75.69 113 ASN A CA 1
ATOM 900 C C . ASN A 1 113 ? -22.394 -7.775 -5.642 1.00 75.69 113 ASN A C 1
ATOM 902 O O . ASN A 1 113 ? -23.159 -8.496 -6.282 1.00 75.69 113 ASN A O 1
ATOM 906 N N . LEU A 1 114 ? -22.292 -7.838 -4.318 1.00 81.50 114 LEU A N 1
ATOM 907 C CA . LEU A 1 114 ? -23.123 -8.642 -3.450 1.00 81.50 114 LEU A CA 1
ATOM 908 C C . LEU A 1 114 ? -24.112 -7.699 -2.754 1.00 81.50 114 LEU A C 1
ATOM 910 O O . LEU A 1 114 ? -23.701 -6.625 -2.305 1.00 81.50 114 LEU A O 1
ATOM 914 N N . PRO A 1 115 ? -25.400 -8.065 -2.664 1.00 89.00 115 PRO A N 1
ATOM 915 C CA . PRO A 1 115 ? -26.370 -7.327 -1.867 1.00 89.00 115 PRO A CA 1
ATOM 916 C C . PRO A 1 115 ? -25.844 -7.057 -0.450 1.00 89.00 115 PRO A C 1
ATOM 918 O O . PRO A 1 115 ? -25.208 -7.923 0.157 1.00 89.00 115 PRO A O 1
ATOM 921 N N . LEU A 1 116 ? -26.078 -5.842 0.061 1.00 86.62 116 LEU A N 1
ATOM 922 C CA . LEU A 1 116 ? -25.541 -5.381 1.348 1.00 86.62 116 LEU A CA 1
ATOM 923 C C . LEU A 1 116 ? -25.908 -6.330 2.493 1.00 86.62 116 LEU A C 1
ATOM 925 O O . LEU A 1 116 ? -25.075 -6.614 3.347 1.00 86.62 116 LEU A O 1
ATOM 929 N N . ASP A 1 117 ? -27.134 -6.845 2.486 1.00 89.50 117 ASP A N 1
ATOM 930 C CA . ASP A 1 117 ? -27.633 -7.791 3.476 1.00 89.50 117 ASP A CA 1
ATOM 931 C C . ASP A 1 117 ? -26.835 -9.101 3.485 1.00 89.50 117 ASP A C 1
ATOM 933 O O . ASP A 1 117 ? -26.479 -9.616 4.546 1.00 89.50 117 ASP A O 1
ATOM 937 N N . ILE A 1 118 ? -26.485 -9.611 2.305 1.00 90.00 118 ILE A N 1
ATOM 938 C CA . ILE A 1 118 ? -25.673 -10.821 2.165 1.00 90.00 118 ILE A CA 1
ATOM 939 C C . ILE A 1 118 ? -24.232 -10.539 2.606 1.00 90.00 118 ILE A C 1
ATOM 941 O O . ILE A 1 118 ? -23.677 -11.297 3.400 1.00 90.00 118 ILE A O 1
ATOM 945 N N . ALA A 1 119 ? -23.650 -9.415 2.176 1.00 90.44 119 ALA A N 1
ATOM 946 C CA . ALA A 1 119 ? -22.294 -9.027 2.565 1.00 90.44 119 ALA A CA 1
ATOM 947 C C . ALA A 1 119 ? -22.147 -8.865 4.089 1.00 90.44 119 ALA A C 1
ATOM 949 O O . ALA A 1 119 ? -21.168 -9.334 4.674 1.00 90.44 119 ALA A O 1
ATOM 950 N N . VAL A 1 120 ? -23.137 -8.246 4.741 1.00 92.81 120 VAL A N 1
ATOM 951 C CA . VAL A 1 120 ? -23.187 -8.085 6.201 1.00 92.81 120 VAL A CA 1
ATOM 952 C C . VAL A 1 120 ? -23.262 -9.447 6.896 1.00 92.81 120 VAL A C 1
ATOM 954 O O . VAL A 1 120 ? -22.518 -9.686 7.846 1.00 92.81 120 VAL A O 1
ATOM 957 N N . ARG A 1 121 ? -24.091 -10.378 6.406 1.00 93.69 121 ARG A N 1
ATOM 958 C CA . ARG A 1 121 ? -24.198 -11.733 6.977 1.00 93.69 121 ARG A CA 1
ATOM 959 C C . ARG A 1 121 ? -22.893 -12.521 6.876 1.00 93.69 121 ARG A C 1
ATOM 961 O O . ARG A 1 121 ? -22.451 -13.081 7.882 1.00 93.69 121 ARG A O 1
ATOM 968 N N . ASP A 1 122 ? -22.280 -12.547 5.696 1.00 94.44 122 ASP A N 1
ATOM 969 C CA . ASP A 1 122 ? -21.044 -13.299 5.449 1.00 94.44 122 ASP A CA 1
ATOM 970 C C . ASP A 1 122 ? -19.893 -12.758 6.298 1.00 94.44 122 ASP A C 1
ATOM 972 O O . ASP A 1 122 ? -19.146 -13.516 6.928 1.00 94.44 122 ASP A O 1
ATOM 976 N N . TYR A 1 123 ? -19.786 -11.431 6.376 1.00 94.31 123 TYR A N 1
ATOM 977 C CA . TYR A 1 123 ? -18.759 -10.779 7.172 1.00 94.31 123 TYR A CA 1
ATOM 978 C C . TYR A 1 123 ? -18.926 -11.059 8.668 1.00 94.31 123 TYR A C 1
ATOM 980 O O . TYR A 1 123 ? -17.955 -11.438 9.326 1.00 94.31 123 TYR A O 1
ATOM 988 N N . SER A 1 124 ? -20.144 -10.956 9.206 1.00 95.31 124 SER A N 1
ATOM 989 C CA . SER A 1 124 ? -20.410 -11.277 10.613 1.00 95.31 124 SER A CA 1
ATOM 990 C C . SER A 1 124 ? -20.110 -12.743 10.937 1.00 95.31 124 SER A C 1
ATOM 992 O O . SER A 1 124 ? -19.518 -13.025 11.979 1.00 95.31 124 SER A O 1
ATOM 994 N N . SER A 1 125 ? -20.431 -13.680 10.037 1.00 95.81 125 SER A N 1
ATOM 995 C CA . SER A 1 125 ? -20.080 -15.097 10.218 1.00 95.81 125 SER A CA 1
ATOM 996 C C . SER A 1 125 ? -18.565 -15.310 10.262 1.00 95.81 125 SER A C 1
ATOM 998 O O . SER A 1 125 ? -18.057 -16.054 11.104 1.00 95.81 125 SER A O 1
ATOM 1000 N N . TRP A 1 126 ? -17.824 -14.653 9.369 1.00 96.88 126 TRP A N 1
ATOM 1001 C CA . TRP A 1 126 ? -16.364 -14.712 9.365 1.00 96.88 126 TRP A CA 1
ATOM 1002 C C . TRP A 1 126 ? -15.764 -14.109 10.642 1.00 96.88 126 TRP A C 1
ATOM 1004 O O . TRP A 1 126 ? -14.845 -14.696 11.216 1.00 96.88 126 TRP A O 1
ATOM 1014 N N . GLN A 1 127 ? -16.300 -12.982 11.121 1.00 95.81 127 GLN A N 1
ATOM 1015 C CA . GLN A 1 127 ? -15.857 -12.365 12.373 1.00 95.81 127 GLN A CA 1
ATOM 1016 C C . GLN A 1 127 ? -16.076 -13.300 13.571 1.00 95.81 127 GLN A C 1
ATOM 1018 O O . GLN A 1 127 ? -15.162 -13.473 14.377 1.00 95.81 127 GLN A O 1
ATOM 1023 N N . GLN A 1 128 ? -17.232 -13.967 13.659 1.00 96.31 128 GLN A N 1
ATOM 1024 C CA . GLN A 1 128 ? -17.517 -14.930 14.730 1.00 96.31 128 GLN A CA 1
ATOM 1025 C C . GLN A 1 128 ? -16.575 -16.145 14.711 1.00 96.31 128 GLN A C 1
ATOM 1027 O O . GLN A 1 128 ? -16.203 -16.647 15.769 1.00 96.31 128 GLN A O 1
ATOM 1032 N N . SER A 1 129 ? -16.133 -16.597 13.532 1.00 96.25 129 SER A N 1
ATOM 1033 C CA . SER A 1 129 ? -15.155 -17.691 13.403 1.00 96.25 129 SER A CA 1
ATOM 1034 C C . SER A 1 129 ? -13.752 -17.323 13.905 1.00 96.25 129 SER A C 1
ATOM 1036 O O . SER A 1 129 ? -12.915 -18.212 14.062 1.00 96.25 129 SER A O 1
ATOM 1038 N N . ARG A 1 130 ? -13.458 -16.032 14.100 1.00 94.88 130 ARG A N 1
ATOM 1039 C CA . ARG A 1 130 ? -12.144 -15.527 14.535 1.00 94.88 130 ARG A CA 1
ATOM 1040 C C . ARG A 1 130 ? -12.066 -15.289 16.041 1.00 94.88 130 ARG A C 1
ATOM 1042 O O . ARG A 1 130 ? -11.003 -14.909 16.527 1.00 94.88 130 ARG A O 1
ATOM 1049 N N . VAL A 1 131 ? -13.173 -15.470 16.756 1.00 93.19 131 VAL A N 1
ATOM 1050 C CA . VAL A 1 131 ? -13.282 -15.171 18.182 1.00 93.19 131 VAL A CA 1
ATOM 1051 C C . VAL A 1 131 ? -13.755 -16.411 18.933 1.00 93.19 131 VAL A C 1
ATOM 1053 O O . VAL A 1 131 ? -14.669 -17.099 18.492 1.00 93.19 131 VAL A O 1
ATOM 1056 N N . ASP A 1 132 ? -13.155 -16.691 20.087 1.00 93.69 132 ASP A N 1
ATOM 1057 C CA . ASP A 1 132 ? -13.579 -17.799 20.958 1.00 93.69 132 ASP A CA 1
ATOM 1058 C C . ASP A 1 132 ? -14.476 -17.323 22.111 1.00 93.69 132 ASP A C 1
ATOM 1060 O O . ASP A 1 132 ? -15.241 -18.102 22.674 1.00 93.69 132 ASP A O 1
ATOM 1064 N N . CYS A 1 133 ? -14.427 -16.028 22.443 1.00 96.19 133 CYS A N 1
ATOM 1065 C CA . CYS A 1 133 ? -15.236 -15.428 23.500 1.00 96.19 133 CYS A CA 1
ATOM 1066 C C . CYS A 1 133 ? -16.708 -15.328 23.081 1.00 96.19 133 CYS A C 1
ATOM 1068 O O . CYS A 1 133 ? -17.028 -14.648 22.105 1.00 96.19 133 CYS A O 1
ATOM 1070 N N . GLN A 1 134 ? -17.602 -15.957 23.849 1.00 95.38 134 GLN A N 1
ATOM 1071 C CA . GLN A 1 134 ? -19.033 -15.979 23.540 1.00 95.38 134 GLN A CA 1
ATOM 1072 C C . GLN A 1 134 ? -19.658 -14.581 23.576 1.00 95.38 134 GLN A C 1
ATOM 1074 O O . GLN A 1 134 ? -20.343 -14.206 22.636 1.00 95.38 134 GLN A O 1
ATOM 1079 N N . THR A 1 135 ? -19.332 -13.765 24.580 1.00 96.38 135 THR A N 1
ATOM 1080 C CA . THR A 1 135 ? -19.848 -12.390 24.687 1.00 96.38 135 THR A CA 1
ATOM 1081 C C . THR A 1 135 ? -19.518 -11.557 23.448 1.00 96.38 135 THR A C 1
ATOM 1083 O O . THR A 1 135 ? -20.357 -10.815 22.954 1.00 96.38 135 THR A O 1
ATOM 1086 N N . LEU A 1 136 ? -18.316 -11.731 22.889 1.00 94.75 136 LEU A N 1
ATOM 1087 C CA . LEU A 1 136 ? -17.918 -11.022 21.677 1.00 94.75 136 LEU A CA 1
ATOM 1088 C C . LEU A 1 136 ? -18.665 -11.537 20.435 1.00 94.75 136 LEU A C 1
ATOM 1090 O O . LEU A 1 136 ? -18.971 -10.748 19.545 1.00 94.75 136 LEU A O 1
ATOM 1094 N N . LYS A 1 137 ? -18.987 -12.836 20.367 1.00 97.06 137 LYS A N 1
ATOM 1095 C CA . LYS A 1 137 ? -19.844 -13.386 19.300 1.00 97.06 137 LYS A CA 1
ATOM 1096 C C . LYS A 1 137 ? -21.247 -12.792 19.353 1.00 97.06 137 LYS A C 1
ATOM 1098 O O . LYS A 1 137 ? -21.764 -12.406 18.305 1.00 97.06 137 LYS A O 1
ATOM 1103 N N . ASP A 1 138 ? -21.808 -12.684 20.554 1.00 96.94 138 ASP A N 1
ATOM 1104 C CA . ASP A 1 138 ? -23.141 -12.127 20.786 1.00 96.94 138 ASP A CA 1
ATOM 1105 C C . ASP A 1 138 ? -23.184 -10.634 20.402 1.00 96.94 138 ASP A C 1
ATOM 1107 O O . ASP A 1 138 ? -24.122 -10.179 19.747 1.00 96.94 138 ASP A O 1
ATOM 1111 N N . ASP A 1 139 ? -22.131 -9.871 20.717 1.00 96.56 139 ASP A N 1
ATOM 1112 C CA . ASP A 1 139 ? -22.009 -8.463 20.314 1.00 96.56 139 ASP A CA 1
ATOM 1113 C C . ASP A 1 139 ? -21.907 -8.297 18.787 1.00 96.56 139 ASP A C 1
ATOM 1115 O O . ASP A 1 139 ? -22.539 -7.405 18.209 1.00 96.56 139 ASP A O 1
ATOM 1119 N N . ILE A 1 140 ? -21.145 -9.170 18.114 1.00 96.12 140 ILE A N 1
ATOM 1120 C CA . ILE A 1 140 ? -21.045 -9.197 16.645 1.00 96.12 140 ILE A CA 1
ATOM 1121 C C . ILE A 1 140 ? -22.410 -9.514 16.017 1.00 96.12 140 ILE A C 1
ATOM 1123 O O . ILE A 1 140 ? -22.792 -8.892 15.024 1.00 96.12 140 ILE A O 1
ATOM 1127 N N . GLU A 1 141 ? -23.156 -10.464 16.585 1.00 96.06 141 GLU A N 1
ATOM 1128 C CA . GLU A 1 141 ? -24.515 -10.789 16.143 1.00 96.06 141 GLU A CA 1
ATOM 1129 C C . GLU A 1 141 ? -25.469 -9.605 16.322 1.00 96.06 141 GLU A C 1
ATOM 1131 O O . GLU A 1 141 ? -26.153 -9.212 15.376 1.00 96.06 141 GLU A O 1
ATOM 1136 N N . LYS A 1 142 ? -25.450 -8.960 17.487 1.00 95.75 142 LYS A N 1
ATOM 1137 C CA . LYS A 1 1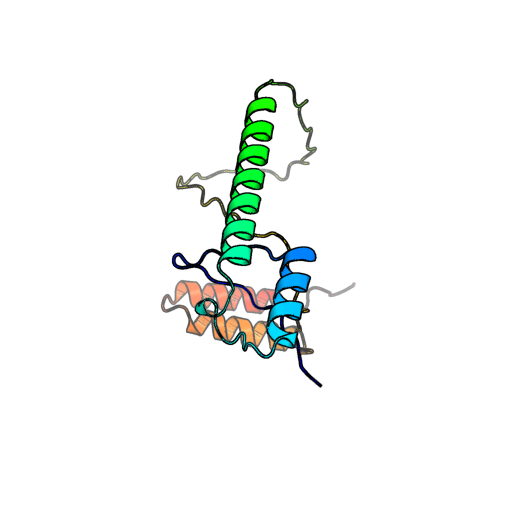42 ? -26.275 -7.778 17.744 1.00 95.75 142 LYS A CA 1
ATOM 1138 C C . LYS A 1 142 ? -25.987 -6.649 16.749 1.00 95.75 142 LYS A C 1
ATOM 1140 O O . LYS A 1 142 ? -26.915 -6.006 16.260 1.00 95.75 142 LYS A O 1
ATOM 1145 N N . ALA A 1 143 ? -24.715 -6.405 16.434 1.00 94.88 143 ALA A N 1
ATOM 1146 C CA . ALA A 1 143 ? -24.322 -5.401 15.447 1.00 94.88 143 ALA A CA 1
ATOM 1147 C C . ALA A 1 143 ? -24.804 -5.755 14.029 1.00 94.88 143 ALA A C 1
ATOM 1149 O O . ALA A 1 143 ? -25.275 -4.871 13.307 1.00 94.88 143 ALA A O 1
ATOM 1150 N N . ARG A 1 144 ? -24.733 -7.039 13.644 1.00 94.75 144 ARG A N 1
ATOM 1151 C CA . ARG A 1 144 ? -25.281 -7.548 12.375 1.00 94.75 144 ARG A CA 1
ATOM 1152 C C . ARG A 1 144 ? -26.770 -7.249 12.270 1.00 94.75 144 ARG A C 1
ATOM 1154 O O . ARG A 1 144 ? -27.213 -6.717 11.258 1.00 94.75 144 ARG A O 1
ATOM 1161 N N . ASP A 1 145 ? -27.528 -7.580 13.309 1.00 93.44 145 ASP A N 1
ATOM 1162 C CA . ASP A 1 145 ? -28.981 -7.442 13.285 1.00 93.44 145 ASP A CA 1
ATOM 1163 C C . ASP A 1 145 ? -29.384 -5.971 13.151 1.00 93.44 145 ASP A C 1
ATOM 1165 O O . ASP A 1 145 ? -30.208 -5.645 12.302 1.00 93.44 145 ASP A O 1
ATOM 1169 N N . VAL A 1 146 ? -28.723 -5.061 13.875 1.00 92.06 146 VAL A N 1
ATOM 1170 C CA . VAL A 1 146 ? -28.917 -3.609 13.704 1.00 92.06 146 VAL A CA 1
ATOM 1171 C C . VAL A 1 146 ? -28.623 -3.167 12.267 1.00 92.06 146 VAL A C 1
ATOM 1173 O O . VAL A 1 146 ? -29.397 -2.403 11.696 1.00 92.06 146 VAL A O 1
ATOM 1176 N N . ALA A 1 147 ? -27.552 -3.664 11.648 1.00 89.06 147 ALA A N 1
ATOM 1177 C CA . ALA A 1 147 ? -27.202 -3.307 10.272 1.00 89.06 147 ALA A CA 1
ATOM 1178 C C . ALA A 1 147 ? -28.200 -3.840 9.223 1.00 89.06 147 ALA A C 1
ATOM 1180 O O . ALA A 1 147 ? -28.337 -3.247 8.154 1.00 89.06 147 ALA A O 1
ATOM 1181 N N . LEU A 1 148 ? -28.892 -4.945 9.523 1.00 89.50 148 LEU A N 1
ATOM 1182 C CA . LEU A 1 148 ? -29.912 -5.555 8.663 1.00 89.50 148 LEU A CA 1
ATOM 1183 C C . LEU A 1 148 ? -31.326 -5.030 8.930 1.00 89.50 148 LEU A C 1
ATOM 1185 O O . LEU A 1 148 ? -32.219 -5.254 8.111 1.00 89.50 148 LEU A O 1
ATOM 1189 N N . THR A 1 149 ? -31.558 -4.344 10.054 1.00 85.81 149 THR A N 1
ATOM 1190 C CA . THR A 1 149 ? -32.853 -3.705 10.298 1.00 85.81 149 THR A CA 1
ATOM 1191 C C . THR A 1 149 ? -33.101 -2.611 9.250 1.00 85.81 149 THR A C 1
ATOM 1193 O O . THR A 1 149 ? -32.290 -1.695 9.113 1.00 85.81 149 THR A O 1
ATOM 1196 N N . PRO A 1 150 ? -34.210 -2.663 8.488 1.00 71.81 150 PRO A N 1
ATOM 1197 C CA . PRO A 1 150 ? -34.533 -1.638 7.506 1.00 71.81 150 PRO A CA 1
ATOM 1198 C C . PRO A 1 150 ? -34.923 -0.345 8.229 1.00 71.81 150 PRO A C 1
ATOM 1200 O O . PRO A 1 150 ? -36.076 -0.138 8.606 1.00 71.81 150 PRO A O 1
ATOM 1203 N N . THR A 1 151 ? -33.961 0.551 8.431 1.00 68.25 151 THR A N 1
ATOM 1204 C CA . THR A 1 151 ? -34.201 1.879 9.005 1.00 68.25 151 THR A CA 1
ATOM 1205 C C . THR A 1 151 ? -34.743 2.836 7.944 1.00 68.25 151 THR A C 1
ATOM 1207 O O . THR A 1 151 ? -34.090 3.820 7.610 1.00 68.25 151 THR A O 1
ATOM 1210 N N . PHE A 1 152 ? -35.919 2.557 7.381 1.00 59.59 152 PHE A N 1
ATOM 1211 C CA . PHE A 1 152 ? -36.729 3.600 6.747 1.00 59.59 152 PHE A CA 1
ATOM 1212 C C . PHE A 1 152 ? -38.188 3.156 6.595 1.00 59.59 152 PHE A C 1
ATOM 1214 O O . PHE A 1 152 ? -38.582 2.577 5.586 1.00 59.59 152 PHE A O 1
ATOM 1221 N N . THR A 1 153 ? -39.007 3.456 7.601 1.00 56.91 153 THR A N 1
ATOM 1222 C CA . THR A 1 153 ? -40.463 3.563 7.451 1.00 56.91 153 THR A CA 1
ATOM 1223 C C . THR A 1 153 ? -40.808 5.045 7.274 1.00 56.91 153 THR A C 1
ATOM 1225 O O . THR A 1 153 ? -40.855 5.763 8.278 1.00 56.91 153 THR A O 1
ATOM 1228 N N . PRO A 1 154 ? -40.990 5.552 6.041 1.00 57.28 154 PRO A N 1
ATOM 1229 C CA . PRO A 1 154 ? -41.581 6.868 5.845 1.00 57.28 154 PRO A CA 1
ATOM 1230 C C . PRO A 1 154 ? -43.065 6.806 6.229 1.00 57.28 154 PRO A C 1
ATOM 1232 O O . PRO A 1 154 ? -43.766 5.874 5.831 1.00 57.28 154 PRO A O 1
ATOM 1235 N N . PHE A 1 155 ? -43.499 7.771 7.041 1.00 57.22 155 PHE A N 1
ATOM 1236 C CA . PHE A 1 155 ? -44.909 8.051 7.325 1.00 57.22 155 PHE A CA 1
ATOM 1237 C C . PHE A 1 155 ? -45.626 8.592 6.086 1.00 57.22 155 PHE A C 1
ATOM 1239 O O . PHE A 1 155 ? -44.977 9.33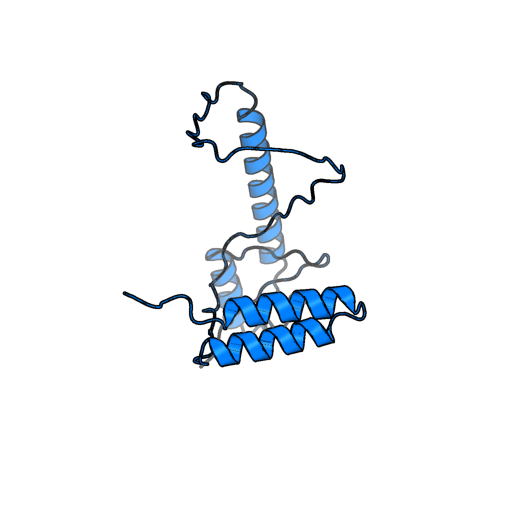9 5.316 1.00 57.22 155 PHE A O 1
#

pLDDT: mean 71.14, std 19.21, range [33.75, 97.06]

Foldseek 3Di:
DDDPDPDQQQDPVRDGFDDDPVLVVVVVVCVVVVQDDPHNVSRDPVSVVVSVVVVVVVVVVVVVVVVVPPDDDDPDDDDDDDDDDDDDDDDDDDDDDDDDDDDDPPPPPPPPPDPPLVVLVVVLVVVLVVDPDPVVNVVSVVVSVVSPPPPDDDD

Organism: NCBI:txid404692

Sequence (155 aa):
MSKLRGVLLAGPGKKHYRLRTHHLKELVKFVDEGNDLHTHDDVPRTIQEQLYREEQQWLERQQKNMRFKAEPACPPINIHVLPAQSPQLAMTTLASSSPHSNSGPIDPIIVPNLPLDIAVRDYSSWQQSRVDCQTLKDDIEKARDVALTPTFTPF